Protein AF-A0A527GID2-F1 (afdb_monomer_lite)

pLDDT: mean 91.96, std 7.33, range [54.56, 98.31]

Foldseek 3Di:
DDPVPDPVPPDDALPDQPLVVLQVVVLVVQDPVCVVVVSGDDSSADVSVLVVCCVPPVVVSVPDPDDDDPVQVVCCVVPVDNDDDPVRVD

Secondary structure (DSSP, 8-state):
--TT--TT-----TT--TTHHHHHHHHHH--GGGGGGTT---TTSHHHHHHHHHHH-HHHHHH-S----HHHHHHHHHH------HHHH-

Structure (mmCIF, N/CA/C/O backbone):
data_AF-A0A527GID2-F1
#
_entry.id   AF-A0A527GID2-F1
#
loop_
_atom_site.group_PDB
_atom_site.id
_atom_site.type_symbol
_atom_site.label_atom_id
_atom_site.label_alt_id
_atom_site.label_comp_id
_atom_site.label_asym_id
_atom_site.label_entity_id
_atom_site.label_seq_id
_atom_site.pdbx_PDB_ins_code
_atom_site.Cartn_x
_atom_site.Cartn_y
_atom_site.Cartn_z
_atom_site.occupancy
_atom_site.B_iso_or_equiv
_atom_site.auth_seq_id
_atom_site.auth_comp_id
_atom_site.auth_asym_id
_atom_site.auth_atom_id
_atom_site.pdbx_PDB_model_num
ATOM 1 N N . VAL A 1 1 ? -1.218 -4.153 11.993 1.00 68.69 1 VAL A N 1
ATOM 2 C CA . VAL A 1 1 ? 0.111 -4.360 11.355 1.00 68.69 1 VAL A CA 1
ATOM 3 C C . VAL A 1 1 ? 1.259 -4.145 12.353 1.00 68.69 1 VAL A C 1
ATOM 5 O O . VAL A 1 1 ? 2.180 -3.361 12.169 1.00 68.69 1 VAL A O 1
ATOM 8 N N . SER A 1 2 ? 1.217 -4.905 13.436 1.00 78.12 2 SER A N 1
ATOM 9 C CA . SER A 1 2 ? 2.350 -5.261 14.282 1.00 78.12 2 SER A CA 1
ATOM 10 C C . SER A 1 2 ? 2.396 -6.782 14.219 1.00 78.12 2 SER A C 1
ATOM 12 O O . SER A 1 2 ? 1.333 -7.400 14.133 1.00 78.12 2 SER A O 1
ATOM 14 N N . ARG A 1 3 ? 3.575 -7.410 14.309 1.00 78.88 3 ARG A N 1
ATOM 15 C CA . ARG A 1 3 ? 3.642 -8.882 14.430 1.00 78.88 3 ARG A CA 1
ATOM 16 C C . ARG A 1 3 ? 2.929 -9.398 15.687 1.00 78.88 3 ARG A C 1
ATOM 18 O O . ARG A 1 3 ? 2.586 -10.565 15.756 1.00 78.88 3 ARG A O 1
ATOM 25 N N . SER A 1 4 ? 2.677 -8.518 16.658 1.00 81.81 4 SER A N 1
ATOM 26 C CA . SER A 1 4 ? 1.939 -8.820 17.885 1.00 81.81 4 SER A CA 1
ATOM 27 C C . SER A 1 4 ? 0.410 -8.832 17.729 1.00 81.81 4 SER A C 1
ATOM 29 O O . SER A 1 4 ? -0.276 -8.984 18.732 1.00 81.81 4 SER A O 1
ATOM 31 N N . GLY A 1 5 ? -0.141 -8.550 16.542 1.00 76.06 5 GLY A N 1
ATOM 32 C CA . GLY A 1 5 ? -1.596 -8.499 16.325 1.00 76.06 5 GLY A CA 1
ATOM 33 C C . GLY A 1 5 ? -2.310 -7.267 16.902 1.00 76.06 5 GLY A C 1
ATOM 34 O O . GLY A 1 5 ? -3.528 -7.179 16.827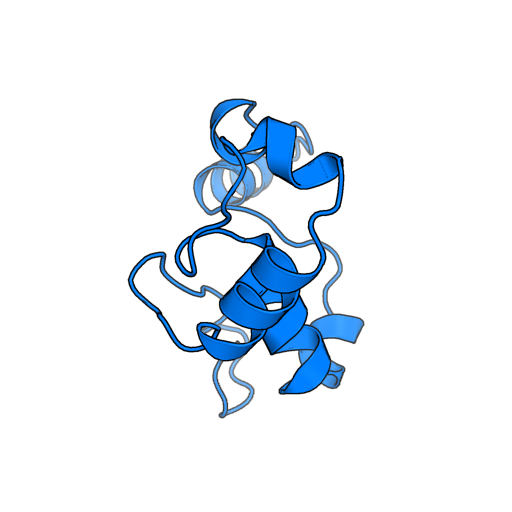 1.00 76.06 5 GLY A O 1
ATOM 35 N N . ASN A 1 6 ? -1.581 -6.287 17.447 1.00 85.12 6 ASN A N 1
ATOM 36 C CA . ASN A 1 6 ? -2.192 -5.067 17.986 1.00 85.12 6 ASN A CA 1
ATOM 37 C C . ASN A 1 6 ? -2.764 -4.191 16.848 1.00 85.12 6 ASN A C 1
ATOM 39 O O . ASN A 1 6 ? -2.010 -3.751 15.970 1.00 85.12 6 ASN A O 1
ATOM 43 N N . SER A 1 7 ? -4.075 -3.931 16.884 1.00 83.00 7 SER A N 1
ATOM 44 C CA . SER A 1 7 ? -4.816 -3.124 15.904 1.00 83.00 7 SER A CA 1
ATOM 45 C C . SER A 1 7 ? -4.410 -1.650 15.895 1.00 83.00 7 SER A C 1
ATOM 47 O O . SER A 1 7 ? -4.394 -1.044 14.829 1.00 83.00 7 SER A O 1
ATOM 49 N N . GLU A 1 8 ? -3.973 -1.107 17.034 1.00 87.00 8 GLU A N 1
ATOM 50 C CA . GLU A 1 8 ? -3.493 0.280 17.167 1.00 87.00 8 GLU A CA 1
ATOM 51 C C . GLU A 1 8 ? -2.145 0.508 16.471 1.00 87.00 8 GLU A C 1
ATOM 53 O O . GLU A 1 8 ? -1.684 1.634 16.304 1.00 87.00 8 GLU A O 1
ATOM 58 N N . ARG A 1 9 ? -1.476 -0.570 16.052 1.00 89.12 9 ARG A N 1
ATOM 59 C CA . ARG A 1 9 ? -0.236 -0.520 15.277 1.00 89.12 9 ARG A CA 1
ATOM 60 C C . ARG A 1 9 ? -0.532 -0.999 13.869 1.00 89.12 9 ARG A C 1
ATOM 62 O O . ARG A 1 9 ? -0.232 -2.138 13.529 1.00 89.12 9 ARG A O 1
ATOM 69 N N . ASN A 1 10 ? -1.184 -0.179 13.057 1.00 90.62 10 ASN A N 1
ATOM 70 C CA . ASN A 1 10 ? -1.629 -0.541 11.704 1.00 90.62 10 ASN A CA 1
ATOM 71 C C . ASN A 1 10 ? -0.957 0.257 10.575 1.00 90.62 10 ASN A C 1
ATOM 73 O O . ASN A 1 10 ? -1.269 0.017 9.416 1.00 90.62 10 ASN A O 1
ATOM 77 N N . ILE A 1 11 ? 0.017 1.110 10.897 1.00 93.12 11 ILE A N 1
ATOM 78 C CA . ILE A 1 11 ? 0.747 1.938 9.931 1.00 93.12 11 ILE A CA 1
ATOM 79 C C . ILE A 1 11 ? 2.115 1.311 9.629 1.00 93.12 11 ILE A C 1
ATOM 81 O O . ILE A 1 11 ? 2.869 0.990 10.550 1.00 93.12 11 ILE A O 1
ATOM 85 N N . ILE A 1 12 ? 2.457 1.176 8.343 1.00 94.25 12 ILE A N 1
ATOM 86 C CA . ILE A 1 12 ? 3.825 0.891 7.883 1.00 94.25 12 ILE A CA 1
ATOM 87 C C . ILE A 1 12 ? 4.416 2.191 7.325 1.00 94.25 12 ILE A C 1
ATOM 89 O O . ILE A 1 12 ? 4.003 2.661 6.269 1.00 94.25 12 ILE A O 1
ATOM 93 N N . VAL A 1 13 ? 5.394 2.772 8.022 1.00 94.12 13 VAL A N 1
ATOM 94 C CA . VAL A 1 13 ? 6.042 4.027 7.602 1.00 94.12 13 VAL A CA 1
ATOM 95 C C . VAL A 1 13 ? 6.862 3.843 6.316 1.00 94.12 13 VAL A C 1
ATOM 97 O O . VAL A 1 13 ? 7.323 2.741 6.024 1.00 94.12 13 VAL A O 1
ATOM 100 N N . TRP A 1 14 ? 7.062 4.911 5.536 1.00 93.44 14 TRP A N 1
ATOM 101 C CA . TRP A 1 14 ? 7.887 4.910 4.315 1.00 93.44 14 TRP A CA 1
ATOM 102 C C . TRP A 1 14 ? 9.282 4.300 4.548 1.00 93.44 14 TRP A C 1
ATOM 104 O O . TRP A 1 14 ? 9.662 3.401 3.812 1.00 93.44 14 TRP A O 1
ATOM 114 N N . MET A 1 15 ? 9.940 4.659 5.657 1.00 95.31 15 MET A N 1
ATOM 115 C CA . MET A 1 15 ? 11.277 4.187 6.055 1.00 95.31 15 MET A CA 1
ATOM 116 C C . MET A 1 15 ? 11.347 2.687 6.410 1.00 95.31 15 MET A C 1
ATOM 118 O O . MET A 1 15 ? 12.422 2.141 6.659 1.00 95.31 15 MET A O 1
ATOM 122 N N . ASP A 1 16 ? 10.208 1.995 6.480 1.00 95.62 16 ASP A N 1
ATOM 123 C CA . ASP A 1 16 ? 10.187 0.559 6.715 1.00 95.62 16 ASP A CA 1
ATOM 124 C C . ASP A 1 16 ? 10.482 -0.213 5.423 1.00 95.62 16 ASP A C 1
ATOM 126 O O . ASP A 1 16 ? 9.656 -0.303 4.515 1.00 95.62 16 ASP A O 1
ATOM 130 N N . HIS A 1 17 ? 11.667 -0.818 5.375 1.00 96.94 17 HIS A N 1
ATOM 131 C CA . HIS A 1 17 ? 12.158 -1.569 4.220 1.00 96.94 17 HIS A CA 1
ATOM 132 C C . HIS A 1 17 ? 11.916 -3.084 4.320 1.00 96.94 17 HIS A C 1
ATOM 134 O O . HIS A 1 17 ? 12.609 -3.870 3.672 1.00 96.94 17 HIS A O 1
ATOM 140 N N . ARG A 1 18 ? 10.931 -3.551 5.101 1.00 96.44 18 ARG A N 1
ATOM 141 C CA . ARG A 1 18 ? 10.647 -4.998 5.217 1.00 96.44 18 ARG A CA 1
ATOM 142 C C . ARG A 1 18 ? 10.284 -5.663 3.884 1.00 96.44 18 ARG A C 1
ATOM 144 O O . ARG A 1 18 ? 10.475 -6.866 3.738 1.00 96.44 18 ARG A O 1
ATOM 151 N N . ALA A 1 19 ? 9.785 -4.884 2.925 1.00 97.44 19 ALA A N 1
ATOM 152 C CA . ALA A 1 19 ? 9.298 -5.342 1.626 1.00 97.44 19 ALA A CA 1
ATOM 153 C C . ALA A 1 19 ? 10.366 -5.335 0.511 1.00 97.44 19 ALA A C 1
ATOM 155 O O . ALA A 1 19 ? 10.030 -5.329 -0.675 1.00 97.44 19 ALA A O 1
ATOM 156 N N . VAL A 1 20 ? 11.662 -5.313 0.847 1.00 98.12 20 VAL A N 1
ATOM 157 C CA . VAL A 1 20 ? 12.742 -5.258 -0.157 1.00 98.12 20 VAL A CA 1
ATOM 158 C C . VAL A 1 20 ? 12.718 -6.452 -1.118 1.00 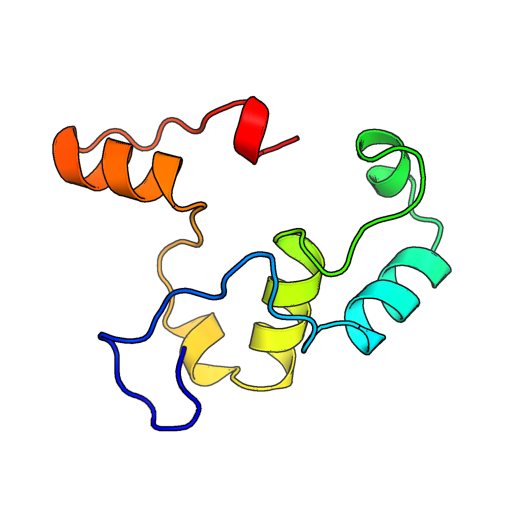98.12 20 VAL A C 1
ATOM 160 O O . VAL A 1 20 ? 12.930 -6.262 -2.314 1.00 98.12 20 VAL A O 1
ATOM 163 N N . GLU A 1 21 ? 12.426 -7.671 -0.655 1.00 98.12 21 GLU A N 1
ATOM 164 C CA . GLU A 1 21 ? 12.388 -8.825 -1.568 1.00 98.12 21 GLU A CA 1
ATOM 165 C C . GLU A 1 21 ? 11.181 -8.774 -2.513 1.00 98.12 21 GLU A C 1
ATOM 167 O O . GLU A 1 21 ? 11.315 -9.026 -3.710 1.00 98.12 21 GLU A O 1
ATOM 172 N N . GLN A 1 22 ? 10.019 -8.365 -2.007 1.00 98.31 22 GLN A N 1
ATOM 173 C CA . GLN A 1 22 ? 8.817 -8.120 -2.802 1.00 98.31 22 GLN A CA 1
ATOM 174 C C . GLN A 1 22 ? 9.073 -7.041 -3.857 1.00 98.31 22 GLN A C 1
ATOM 176 O O . GLN A 1 22 ? 8.747 -7.235 -5.025 1.00 98.31 22 GLN A O 1
ATOM 181 N N . THR A 1 23 ? 9.748 -5.956 -3.474 1.00 97.75 23 THR A N 1
ATOM 182 C CA . THR A 1 23 ? 10.160 -4.876 -4.383 1.00 97.75 23 THR A CA 1
ATOM 183 C C . THR A 1 23 ? 11.022 -5.414 -5.524 1.00 97.75 23 THR A C 1
ATOM 185 O O . THR A 1 23 ? 10.751 -5.145 -6.691 1.00 97.75 23 THR A O 1
ATOM 188 N N . ARG A 1 24 ? 12.039 -6.233 -5.217 1.00 97.81 24 ARG A N 1
ATOM 189 C CA . ARG A 1 24 ? 12.888 -6.844 -6.252 1.00 97.81 24 ARG A CA 1
ATOM 190 C C . ARG A 1 24 ? 12.099 -7.768 -7.173 1.00 97.81 24 ARG A C 1
ATOM 192 O O . ARG A 1 24 ? 12.341 -7.759 -8.373 1.00 97.81 24 ARG A O 1
ATOM 199 N N . ARG A 1 25 ? 11.176 -8.566 -6.631 1.00 97.62 25 ARG A N 1
ATOM 200 C CA . ARG A 1 25 ? 10.309 -9.451 -7.425 1.00 97.62 25 ARG A CA 1
ATOM 201 C C . ARG A 1 25 ? 9.415 -8.666 -8.378 1.00 97.62 25 ARG A C 1
ATOM 203 O O . ARG A 1 25 ? 9.338 -9.044 -9.540 1.00 97.62 25 ARG A O 1
ATOM 210 N N . ILE A 1 26 ? 8.815 -7.575 -7.907 1.00 96.62 26 ILE A N 1
ATOM 211 C CA . ILE A 1 26 ? 8.003 -6.677 -8.734 1.00 96.62 26 ILE A CA 1
ATOM 212 C C . ILE A 1 26 ? 8.868 -6.041 -9.828 1.00 96.62 26 ILE A C 1
ATOM 214 O O . ILE A 1 26 ? 8.531 -6.130 -10.996 1.00 96.62 26 ILE A O 1
ATOM 218 N N . ASN A 1 27 ? 10.036 -5.492 -9.496 1.00 97.00 27 ASN A N 1
ATOM 219 C CA . ASN A 1 27 ? 10.906 -4.878 -10.506 1.00 97.00 27 ASN A CA 1
ATOM 220 C C . ASN A 1 27 ? 11.426 -5.876 -11.555 1.00 97.00 27 ASN A C 1
ATOM 222 O O . ASN A 1 27 ? 11.678 -5.492 -12.693 1.00 97.00 27 ASN A O 1
ATOM 226 N N . ARG A 1 28 ? 11.564 -7.162 -11.203 1.00 97.31 28 ARG A N 1
ATOM 227 C CA . ARG A 1 28 ? 11.940 -8.222 -12.154 1.00 97.31 28 ARG A CA 1
ATOM 228 C C . ARG A 1 28 ? 10.824 -8.602 -13.128 1.00 97.31 28 ARG A C 1
ATOM 230 O O . ARG A 1 28 ? 11.140 -9.226 -14.135 1.00 97.31 28 ARG A O 1
ATOM 237 N N . SER A 1 29 ? 9.558 -8.283 -12.846 1.00 95.00 29 SER A N 1
ATOM 238 C CA . SER A 1 29 ? 8.457 -8.656 -13.741 1.00 95.00 29 SER A CA 1
ATOM 239 C C . SER A 1 29 ? 8.451 -7.835 -15.032 1.00 95.00 29 SER A C 1
ATOM 241 O O . SER A 1 29 ? 8.015 -8.339 -16.061 1.00 95.00 29 SER A O 1
ATOM 243 N N . GLY A 1 30 ? 8.954 -6.594 -14.992 1.00 92.38 30 GLY A N 1
ATOM 244 C CA . GLY A 1 30 ? 8.966 -5.701 -16.154 1.00 92.38 30 GLY A CA 1
ATOM 245 C C . GLY A 1 30 ? 7.567 -5.322 -16.651 1.00 92.38 30 GLY A C 1
ATOM 246 O O . GLY A 1 30 ? 7.407 -4.954 -17.812 1.00 92.38 30 GLY A O 1
ATOM 247 N N . GLU A 1 31 ? 6.552 -5.443 -15.792 1.00 94.44 31 GLU A N 1
ATOM 248 C CA . GLU A 1 31 ? 5.156 -5.187 -16.146 1.00 94.44 31 GLU A CA 1
ATOM 249 C C . GLU A 1 31 ? 4.938 -3.732 -16.569 1.00 94.44 31 GLU A C 1
ATOM 251 O O . GLU A 1 31 ? 5.491 -2.805 -15.973 1.00 94.44 31 GLU A O 1
ATOM 256 N N . ALA A 1 32 ? 4.061 -3.512 -17.554 1.00 93.81 32 ALA A N 1
ATOM 257 C CA . ALA A 1 32 ? 3.799 -2.182 -18.113 1.00 93.81 32 ALA A CA 1
ATOM 258 C C . ALA A 1 32 ? 3.308 -1.165 -17.066 1.00 93.81 32 ALA A C 1
ATOM 260 O O . ALA A 1 32 ? 3.494 0.039 -17.239 1.00 93.81 32 ALA A O 1
ATOM 261 N N . VAL A 1 33 ? 2.723 -1.642 -15.961 1.00 89.75 33 VAL A N 1
ATOM 262 C CA . VAL A 1 33 ? 2.313 -0.805 -14.825 1.00 89.75 33 VAL A CA 1
ATOM 263 C C . VAL A 1 33 ? 3.493 -0.067 -14.176 1.00 89.75 33 VAL A C 1
ATOM 265 O O . VAL A 1 33 ? 3.314 1.019 -13.635 1.00 89.75 33 VAL A O 1
ATOM 268 N N . LEU A 1 34 ? 4.722 -0.585 -14.282 1.00 93.50 34 LEU A N 1
ATOM 269 C CA . LEU A 1 34 ? 5.913 0.084 -13.751 1.00 93.50 34 LEU A CA 1
ATOM 270 C C . LEU A 1 34 ? 6.222 1.398 -14.477 1.00 93.50 34 LEU A C 1
ATOM 272 O O . LEU A 1 34 ? 6.872 2.271 -13.905 1.00 93.50 34 LEU A O 1
ATOM 276 N N . ASN A 1 35 ? 5.716 1.591 -15.698 1.00 93.25 35 ASN A N 1
ATOM 277 C CA . ASN A 1 35 ? 5.895 2.842 -16.435 1.00 93.25 35 ASN A CA 1
ATOM 278 C C . ASN A 1 35 ? 5.255 4.043 -15.721 1.00 93.25 35 ASN A C 1
ATOM 280 O O . ASN A 1 35 ? 5.720 5.164 -15.909 1.00 93.25 35 ASN A O 1
ATOM 284 N N . TYR A 1 36 ? 4.247 3.821 -14.869 1.00 89.19 36 TYR A N 1
ATOM 285 C CA . TYR A 1 36 ? 3.628 4.886 -14.073 1.00 89.19 36 TYR A CA 1
ATOM 286 C C . TYR A 1 36 ? 4.536 5.408 -12.950 1.00 89.19 36 TYR A C 1
ATOM 288 O O . TYR A 1 36 ? 4.355 6.538 -12.514 1.00 89.19 36 TYR A O 1
ATOM 296 N N . VAL A 1 37 ? 5.550 4.635 -12.540 1.00 90.19 37 VAL A N 1
ATOM 297 C CA . VAL A 1 37 ? 6.487 4.978 -11.451 1.00 90.19 37 VAL A CA 1
ATOM 298 C C . VAL A 1 37 ? 7.936 5.139 -11.934 1.00 90.19 37 VAL A C 1
ATOM 300 O O . VAL A 1 37 ? 8.880 5.010 -11.161 1.00 90.19 37 VAL A O 1
ATOM 303 N N . GLY A 1 38 ? 8.147 5.395 -13.229 1.00 90.94 38 GLY A N 1
ATOM 304 C CA . GLY A 1 38 ? 9.493 5.575 -13.796 1.00 90.94 38 GLY A CA 1
ATOM 305 C C . GLY A 1 38 ? 10.258 4.271 -14.057 1.00 90.94 38 GLY A C 1
ATOM 306 O O . GLY A 1 38 ? 11.483 4.281 -14.160 1.00 90.94 38 GLY A O 1
ATOM 307 N N . GLY A 1 39 ? 9.549 3.146 -14.170 1.00 92.94 39 GLY A N 1
ATOM 308 C CA . GLY A 1 39 ? 10.091 1.838 -14.550 1.00 92.94 39 GLY A CA 1
ATOM 309 C C . GLY A 1 39 ? 10.610 0.990 -13.387 1.00 92.94 39 GLY A C 1
ATOM 310 O O . GLY A 1 39 ? 10.873 -0.195 -13.579 1.00 92.94 39 GLY A O 1
ATOM 311 N N . VAL A 1 40 ? 10.736 1.557 -12.184 1.00 94.56 40 VAL A N 1
ATOM 312 C CA . VAL A 1 40 ? 11.229 0.859 -10.989 1.00 94.56 40 VAL A CA 1
ATOM 313 C C . VAL A 1 40 ? 10.445 1.319 -9.766 1.00 94.56 40 VAL A C 1
ATOM 315 O O . VAL A 1 40 ? 10.400 2.505 -9.459 1.00 94.56 40 VAL A O 1
ATOM 318 N N . ILE A 1 41 ? 9.869 0.373 -9.030 1.00 94.88 41 ILE A N 1
ATOM 319 C CA . ILE A 1 41 ? 9.166 0.640 -7.778 1.00 94.88 41 ILE A CA 1
ATOM 320 C C . ILE A 1 41 ? 10.135 0.636 -6.585 1.00 94.88 41 ILE A C 1
ATOM 322 O O . ILE A 1 41 ? 11.073 -0.169 -6.529 1.00 94.88 41 ILE A O 1
ATOM 326 N N . SER A 1 42 ? 9.899 1.530 -5.623 1.00 94.81 42 SER A N 1
ATOM 327 C CA . SER A 1 42 ? 10.676 1.674 -4.381 1.00 94.81 42 SER A CA 1
ATOM 328 C C . SER A 1 42 ? 10.074 0.837 -3.241 1.00 94.81 42 SER A C 1
ATOM 330 O O . SER A 1 42 ? 8.849 0.724 -3.168 1.00 94.81 42 SER A O 1
ATOM 332 N N . PRO A 1 43 ? 10.880 0.298 -2.299 1.00 95.50 43 PRO A N 1
ATOM 333 C CA . PRO A 1 43 ? 10.349 -0.368 -1.102 1.00 95.50 43 PRO A CA 1
ATOM 334 C C . PRO A 1 43 ? 9.549 0.567 -0.182 1.00 95.50 43 PRO A C 1
ATOM 336 O O . PRO A 1 43 ? 8.822 0.094 0.691 1.00 95.50 43 PRO A O 1
ATOM 339 N N . GLU A 1 44 ? 9.678 1.879 -0.366 1.00 94.81 44 GLU A N 1
ATOM 340 C CA . GLU A 1 44 ? 8.968 2.891 0.416 1.00 94.81 44 GLU A CA 1
ATOM 341 C C . GLU A 1 44 ? 7.496 3.031 -0.007 1.00 94.81 44 GLU A C 1
ATOM 343 O O . GLU A 1 44 ? 6.671 3.460 0.806 1.00 94.81 44 GLU A O 1
ATOM 348 N N . MET A 1 45 ? 7.168 2.613 -1.236 1.00 93.44 45 MET A N 1
ATOM 349 C CA . MET A 1 45 ? 5.836 2.694 -1.841 1.00 93.44 45 MET A CA 1
ATOM 350 C C . MET A 1 45 ? 4.865 1.647 -1.270 1.00 93.44 45 MET A C 1
ATOM 352 O O . MET A 1 45 ? 5.265 0.657 -0.651 1.00 93.44 45 MET A O 1
ATOM 356 N N . GLU A 1 46 ? 3.565 1.852 -1.490 1.00 93.94 46 GLU A N 1
ATOM 357 C CA . GLU A 1 46 ? 2.505 1.008 -0.925 1.00 93.94 46 GLU A CA 1
ATOM 358 C C . GLU A 1 46 ? 2.496 -0.417 -1.511 1.00 93.94 46 GLU A C 1
ATOM 360 O O . GLU A 1 46 ? 2.443 -1.397 -0.766 1.00 93.94 46 GLU A O 1
ATOM 365 N N . THR A 1 47 ? 2.623 -0.564 -2.835 1.00 94.44 47 THR A N 1
ATOM 366 C CA . THR A 1 47 ? 2.455 -1.865 -3.518 1.00 94.44 47 THR A CA 1
ATOM 367 C C . THR A 1 47 ? 3.369 -2.978 -2.971 1.00 94.44 47 THR A C 1
ATOM 369 O O . THR A 1 47 ? 2.857 -4.055 -2.644 1.00 94.44 47 THR A O 1
ATOM 372 N N . PRO A 1 48 ? 4.693 -2.778 -2.785 1.00 96.50 48 PRO A N 1
ATOM 373 C CA . PRO A 1 48 ? 5.539 -3.822 -2.208 1.00 96.50 48 PRO A CA 1
ATOM 374 C C . PRO A 1 48 ? 5.151 -4.174 -0.768 1.00 96.50 48 PRO A C 1
ATOM 376 O O . PRO A 1 48 ? 5.254 -5.336 -0.369 1.00 96.50 48 PRO A O 1
ATOM 379 N N . LYS A 1 49 ? 4.674 -3.197 0.013 1.00 96.44 49 LYS A N 1
ATOM 380 C CA . LYS A 1 49 ? 4.228 -3.401 1.399 1.00 96.44 49 LYS A CA 1
ATOM 381 C C . LYS A 1 49 ? 2.933 -4.198 1.467 1.00 96.44 49 LYS A C 1
ATOM 383 O O . LYS A 1 49 ? 2.811 -5.049 2.348 1.00 96.44 49 LYS A O 1
ATOM 388 N N . LEU A 1 50 ? 2.009 -3.983 0.531 1.00 96.62 50 LEU A N 1
ATOM 389 C CA . LEU A 1 50 ? 0.797 -4.794 0.405 1.00 96.62 50 LEU A CA 1
ATOM 390 C C . LEU A 1 50 ? 1.129 -6.240 0.044 1.00 96.62 50 LEU A C 1
ATOM 392 O O . LEU A 1 50 ? 0.618 -7.151 0.691 1.00 96.62 50 LEU A O 1
ATOM 396 N N . LEU A 1 51 ? 2.045 -6.460 -0.907 1.00 97.31 51 LEU A N 1
ATOM 397 C CA . LEU A 1 51 ? 2.510 -7.810 -1.231 1.00 97.31 51 LEU A CA 1
ATOM 398 C C . LEU A 1 51 ? 3.179 -8.472 -0.018 1.00 97.31 51 LEU A C 1
ATOM 400 O O . LEU A 1 51 ? 2.900 -9.628 0.294 1.00 97.31 51 LEU A O 1
ATOM 404 N N . TRP A 1 52 ? 4.008 -7.729 0.719 1.00 97.62 52 TRP A N 1
ATOM 405 C CA . TRP A 1 52 ? 4.612 -8.237 1.949 1.00 97.62 52 TRP A CA 1
ATOM 406 C C . TRP A 1 52 ? 3.546 -8.614 2.985 1.00 97.62 52 TRP A C 1
ATOM 408 O O . TRP A 1 52 ? 3.663 -9.663 3.618 1.00 97.62 52 TRP A O 1
ATOM 418 N N . LEU A 1 53 ? 2.503 -7.794 3.150 1.00 96.62 53 LEU A N 1
ATOM 419 C CA . LEU A 1 53 ? 1.415 -8.055 4.091 1.00 96.62 53 LEU A CA 1
ATOM 420 C C . LEU A 1 53 ? 0.617 -9.302 3.695 1.00 96.62 53 LEU A C 1
ATOM 422 O O . LEU A 1 53 ? 0.371 -10.140 4.557 1.00 96.62 53 LEU A O 1
ATOM 426 N N . ALA A 1 54 ? 0.282 -9.455 2.413 1.00 97.06 54 ALA A N 1
ATOM 427 C CA . ALA A 1 54 ? -0.411 -10.633 1.896 1.00 97.06 54 ALA A CA 1
ATOM 428 C C . ALA A 1 54 ? 0.386 -11.929 2.131 1.00 97.06 54 ALA A C 1
ATOM 430 O O . ALA A 1 54 ? -0.190 -12.955 2.480 1.00 97.06 54 ALA A O 1
ATOM 431 N N . GLU A 1 55 ? 1.714 -11.878 1.990 1.00 97.50 55 GLU A N 1
ATOM 432 C CA . GLU A 1 55 ? 2.587 -13.049 2.147 1.00 97.50 55 GLU A CA 1
ATOM 433 C C . GLU A 1 55 ? 2.936 -13.367 3.611 1.00 97.50 55 GLU A C 1
ATOM 435 O O . GLU A 1 55 ? 3.111 -14.532 3.960 1.00 97.50 55 GLU A O 1
ATOM 440 N N . ASN A 1 56 ? 3.067 -12.353 4.475 1.00 96.00 56 ASN A N 1
ATOM 441 C CA . ASN A 1 56 ? 3.592 -12.527 5.838 1.00 96.00 56 ASN A CA 1
ATOM 442 C C . ASN A 1 56 ? 2.524 -12.420 6.930 1.00 96.00 56 ASN A C 1
ATOM 444 O O . ASN A 1 56 ? 2.737 -12.922 8.031 1.00 96.00 56 ASN A O 1
ATOM 448 N N . LEU A 1 57 ? 1.415 -11.728 6.666 1.00 94.75 57 LEU A N 1
ATOM 449 C CA . LEU A 1 57 ? 0.307 -11.515 7.602 1.00 94.75 57 LEU A CA 1
ATOM 450 C C . LEU A 1 57 ? -1.048 -11.636 6.868 1.00 94.75 57 LEU A C 1
ATOM 452 O O . LEU A 1 57 ? -1.832 -10.680 6.878 1.00 94.75 57 LEU A O 1
ATOM 456 N N . PRO A 1 58 ? -1.346 -12.793 6.243 1.00 95.12 58 PRO A N 1
ATOM 457 C CA . PRO A 1 58 ? -2.530 -12.973 5.400 1.00 95.12 58 PRO A CA 1
ATOM 458 C C . PRO A 1 58 ? -3.840 -12.695 6.144 1.00 95.12 58 PRO A C 1
ATOM 460 O O . PRO A 1 58 ? -4.736 -12.080 5.579 1.00 95.12 58 PRO A O 1
ATOM 463 N N . ASP A 1 59 ? -3.942 -13.046 7.429 1.00 93.00 59 ASP A N 1
ATOM 464 C CA . ASP A 1 59 ? -5.142 -12.760 8.228 1.00 93.00 59 ASP A CA 1
ATOM 465 C C . ASP A 1 59 ? -5.380 -11.253 8.388 1.00 93.00 59 ASP A C 1
ATOM 467 O O . ASP A 1 59 ? -6.507 -10.778 8.283 1.00 93.00 59 ASP A O 1
ATOM 471 N N . THR A 1 60 ? -4.309 -10.475 8.592 1.00 91.94 60 THR A N 1
ATOM 472 C CA . THR A 1 60 ? -4.406 -9.008 8.649 1.00 91.94 60 THR A CA 1
ATOM 473 C C . THR A 1 60 ? -4.763 -8.426 7.285 1.00 91.94 60 THR A C 1
ATOM 475 O O . THR A 1 60 ? -5.543 -7.481 7.224 1.00 91.94 60 THR A O 1
ATOM 478 N N . PHE A 1 61 ? -4.202 -8.977 6.205 1.00 94.50 61 PHE A N 1
ATOM 479 C CA . PHE A 1 61 ? -4.512 -8.552 4.842 1.00 94.50 61 PHE A CA 1
ATOM 480 C C . PHE A 1 61 ? -5.988 -8.807 4.499 1.00 94.50 61 PHE A C 1
ATOM 482 O O . PHE A 1 61 ? -6.675 -7.903 4.040 1.00 94.50 61 PHE A O 1
ATOM 489 N N . ASN A 1 62 ? -6.492 -10.006 4.795 1.00 94.62 62 ASN A N 1
ATOM 490 C CA . ASN A 1 62 ? -7.862 -10.425 4.490 1.00 94.62 62 ASN A CA 1
ATOM 491 C C . ASN A 1 62 ? -8.916 -9.741 5.371 1.00 94.62 62 ASN A C 1
ATOM 493 O O . ASN A 1 62 ? -10.047 -9.550 4.935 1.00 94.62 62 ASN A O 1
ATOM 497 N N . ALA A 1 63 ? -8.567 -9.373 6.607 1.00 93.38 63 ALA A N 1
ATOM 498 C CA . ALA A 1 63 ? -9.463 -8.639 7.501 1.00 93.38 63 ALA A CA 1
ATOM 499 C C . ALA A 1 63 ? -9.539 -7.133 7.186 1.00 93.38 63 ALA A C 1
ATOM 501 O O . ALA A 1 63 ? -10.396 -6.435 7.7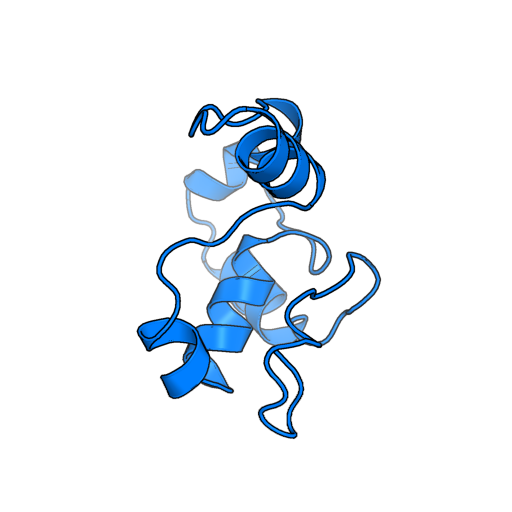33 1.00 93.38 63 ALA A O 1
ATOM 502 N N . ALA A 1 64 ? -8.637 -6.605 6.353 1.00 93.12 64 ALA A N 1
ATOM 503 C CA . ALA A 1 64 ? -8.621 -5.190 6.019 1.00 93.12 64 ALA A CA 1
ATOM 504 C C . ALA A 1 64 ? -9.799 -4.834 5.101 1.00 93.12 64 ALA A C 1
ATOM 506 O O . ALA A 1 64 ? -9.995 -5.437 4.050 1.00 93.12 64 ALA A O 1
ATOM 507 N N . TRP A 1 65 ? -10.561 -3.804 5.473 1.00 92.44 65 TRP A N 1
ATOM 508 C CA . TRP A 1 65 ? -11.589 -3.248 4.591 1.00 92.44 65 TRP A CA 1
ATOM 509 C C . TRP A 1 65 ? -10.978 -2.390 3.478 1.00 92.44 65 TRP A C 1
ATOM 511 O O . TRP A 1 65 ? -11.378 -2.497 2.321 1.00 92.44 65 TRP A O 1
ATOM 521 N N . GLN A 1 66 ? -10.010 -1.536 3.828 1.00 92.69 66 GLN A N 1
ATOM 522 C CA . GLN A 1 66 ? -9.316 -0.650 2.896 1.00 92.69 66 GLN A CA 1
ATOM 523 C C . GLN A 1 66 ? -7.860 -0.445 3.311 1.00 92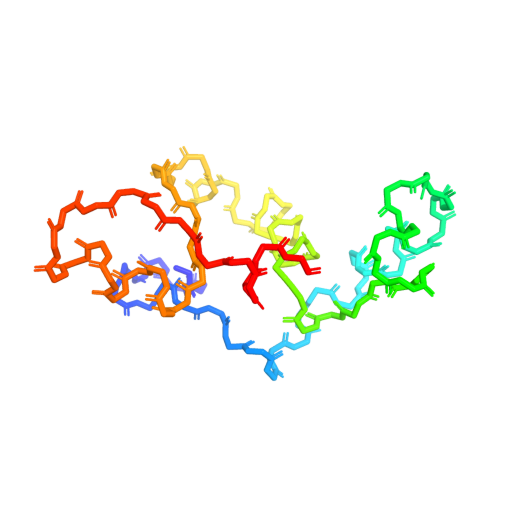.69 66 GLN A C 1
ATOM 525 O O . GLN A 1 66 ? -7.548 -0.368 4.501 1.00 92.69 66 GLN A O 1
ATOM 530 N N . PHE A 1 67 ? -6.999 -0.285 2.309 1.00 93.75 67 PHE A N 1
ATOM 531 C CA . PHE A 1 67 ? -5.648 0.239 2.468 1.00 93.75 67 PHE A CA 1
ATOM 532 C C . PHE A 1 67 ? -5.646 1.725 2.103 1.00 93.75 67 PHE A C 1
ATOM 534 O O . PHE A 1 67 ? -6.398 2.182 1.231 1.00 93.75 67 PHE A O 1
ATOM 541 N N . MET A 1 68 ? -4.913 2.512 2.880 1.00 93.38 68 MET A N 1
ATOM 542 C CA . MET A 1 68 ? -4.876 3.956 2.727 1.00 93.38 68 MET A CA 1
ATOM 543 C C . MET A 1 68 ? -3.491 4.472 3.058 1.00 93.38 68 MET A C 1
ATOM 545 O O . MET A 1 68 ? -2.934 4.129 4.105 1.00 93.38 68 MET A O 1
ATOM 549 N N . ASP A 1 69 ? -3.026 5.407 2.242 1.00 92.25 69 ASP A N 1
ATOM 550 C CA . ASP A 1 69 ? -1.990 6.323 2.667 1.00 92.25 69 ASP A CA 1
ATOM 551 C C . ASP A 1 69 ? -2.485 7.222 3.804 1.00 92.25 69 ASP A C 1
ATOM 553 O O . ASP A 1 69 ? -3.675 7.528 3.942 1.00 92.25 69 ASP A O 1
ATOM 557 N N . LEU A 1 70 ? -1.549 7.655 4.649 1.00 91.88 70 LEU A N 1
ATOM 558 C CA . LEU A 1 70 ? -1.855 8.435 5.846 1.00 91.88 70 LEU A CA 1
ATOM 559 C C . LEU A 1 70 ? -2.710 9.692 5.574 1.00 91.88 70 LEU A C 1
ATOM 561 O O . LEU A 1 70 ? -3.699 9.875 6.288 1.00 91.88 70 LEU A O 1
ATOM 565 N N . PRO A 1 71 ? -2.402 10.562 4.589 1.00 92.62 71 PRO A N 1
ATOM 566 C CA . PRO A 1 71 ? -3.240 11.734 4.325 1.00 92.62 71 PRO A CA 1
ATOM 567 C C . PRO A 1 71 ? -4.644 11.370 3.816 1.00 92.62 71 PRO A C 1
ATOM 569 O O . PRO A 1 71 ? -5.607 12.049 4.181 1.00 92.62 71 PRO A O 1
ATOM 572 N N . ASP A 1 72 ? -4.796 10.283 3.052 1.00 93.94 72 ASP A N 1
ATOM 573 C CA . ASP A 1 72 ? -6.110 9.813 2.597 1.00 93.94 72 ASP A CA 1
ATOM 574 C C . ASP A 1 72 ? -6.941 9.300 3.778 1.00 93.94 72 ASP A C 1
ATOM 576 O O . ASP A 1 72 ? -8.112 9.650 3.921 1.00 93.94 72 ASP A O 1
ATOM 580 N N . PHE A 1 73 ? -6.316 8.549 4.690 1.00 93.94 73 PHE A N 1
ATOM 581 C CA . PHE A 1 73 ? -6.961 8.099 5.921 1.00 93.94 73 PHE A CA 1
ATOM 582 C C . PHE A 1 73 ? -7.406 9.257 6.811 1.00 93.94 73 PHE A C 1
ATOM 584 O O . PHE A 1 73 ? -8.515 9.233 7.345 1.00 93.94 73 PHE A O 1
ATOM 591 N N . LEU A 1 74 ? -6.564 10.279 6.979 1.00 94.81 74 LEU A N 1
ATOM 592 C CA . LEU A 1 74 ? -6.916 11.458 7.769 1.00 94.81 74 LEU A CA 1
ATOM 593 C C . LEU A 1 74 ? -8.075 12.232 7.131 1.00 94.81 74 LEU A C 1
ATOM 595 O O . LEU A 1 74 ? -8.986 12.654 7.842 1.00 94.81 74 LEU A O 1
ATOM 599 N N . THR A 1 75 ? -8.083 12.351 5.802 1.00 95.75 75 THR A N 1
ATOM 600 C CA . THR A 1 75 ? -9.175 12.985 5.052 1.00 95.75 75 THR A CA 1
ATOM 601 C C . THR A 1 75 ? -10.478 12.209 5.214 1.00 95.75 75 THR A C 1
ATOM 603 O O . THR A 1 75 ? -11.501 12.798 5.570 1.00 95.75 75 THR A O 1
ATOM 606 N N . TRP A 1 76 ? -10.449 10.887 5.033 1.00 96.31 76 TRP A N 1
ATOM 607 C CA . TRP A 1 76 ? -11.611 10.027 5.249 1.00 96.31 76 TRP A CA 1
ATOM 608 C C . TRP A 1 76 ? -12.115 10.109 6.690 1.00 96.31 76 TRP A C 1
ATOM 610 O O . TRP A 1 76 ? -13.303 10.323 6.915 1.00 96.31 76 TRP A O 1
ATOM 620 N N . ARG A 1 77 ? -11.221 10.023 7.681 1.00 95.00 77 ARG A N 1
ATOM 621 C CA . ARG A 1 77 ? -11.591 10.105 9.100 1.00 95.00 77 ARG A CA 1
ATOM 622 C C . ARG A 1 77 ? -12.260 11.444 9.433 1.00 95.00 77 ARG A C 1
ATOM 624 O O . ARG A 1 77 ? -13.169 11.476 10.255 1.00 95.00 77 ARG A O 1
ATOM 631 N N . ALA A 1 78 ? -11.811 12.538 8.819 1.00 97.25 78 ALA A N 1
ATOM 632 C CA . ALA A 1 78 ? -12.343 13.874 9.071 1.00 97.25 78 ALA A CA 1
ATOM 633 C C . ALA A 1 78 ? -13.653 14.170 8.322 1.00 97.25 78 ALA A C 1
ATOM 635 O O . ALA A 1 78 ? -14.465 14.95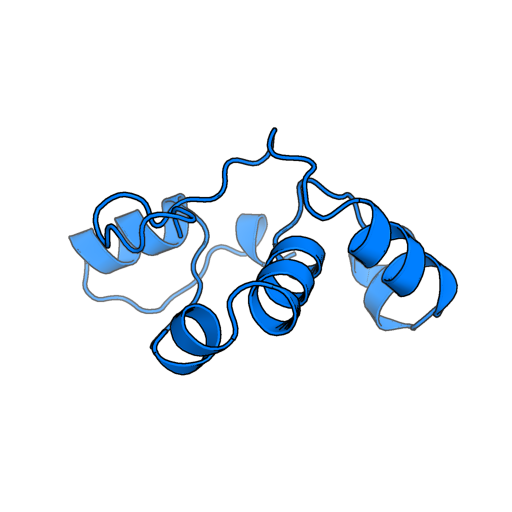2 8.809 1.00 97.25 78 ALA A O 1
ATOM 636 N N . THR A 1 79 ? -13.854 13.585 7.137 1.00 97.25 79 THR A N 1
ATOM 637 C CA . THR A 1 79 ? -14.915 14.014 6.203 1.00 97.25 79 THR A CA 1
ATOM 638 C C . THR A 1 79 ? -15.896 12.915 5.800 1.00 97.25 79 THR A C 1
ATOM 640 O O . THR A 1 79 ? -16.940 13.210 5.228 1.00 97.25 79 THR A O 1
ATOM 643 N N . GLY A 1 80 ? -15.564 11.646 6.035 1.00 96.19 80 GLY A N 1
ATOM 644 C CA . GLY A 1 80 ? -16.274 10.488 5.490 1.00 96.19 80 GLY A CA 1
ATOM 645 C C . GLY A 1 80 ? -16.063 10.261 3.986 1.00 96.19 80 GLY A C 1
ATOM 646 O O . GLY A 1 80 ? -16.562 9.273 3.450 1.00 96.19 80 GLY A O 1
ATOM 647 N N . SER A 1 81 ? -15.326 11.135 3.292 1.00 95.31 81 SER A N 1
ATOM 648 C CA . SER A 1 81 ? -15.065 11.008 1.857 1.00 95.31 81 SER A CA 1
ATOM 649 C C . SER A 1 81 ? -14.084 9.877 1.561 1.00 95.31 81 SER A C 1
ATOM 651 O O . SER A 1 81 ? -13.059 9.744 2.224 1.00 95.31 81 SER A O 1
ATOM 653 N N . LEU A 1 82 ? -14.377 9.087 0.527 1.00 94.06 82 LEU A N 1
ATOM 654 C CA . LEU A 1 82 ? -13.482 8.047 0.006 1.00 94.06 82 LEU A CA 1
ATOM 655 C C . LEU A 1 82 ? -12.553 8.552 -1.111 1.00 94.06 82 LEU A C 1
ATOM 657 O O . LEU A 1 82 ? -11.809 7.755 -1.685 1.00 94.06 82 LEU A O 1
ATOM 661 N N . ALA A 1 83 ? -12.608 9.847 -1.437 1.00 92.44 83 ALA A N 1
ATOM 662 C CA . ALA A 1 83 ? -11.728 10.453 -2.430 1.00 92.44 83 ALA A CA 1
ATOM 663 C C . ALA A 1 83 ? -10.253 10.291 -2.029 1.00 92.44 83 ALA A C 1
ATOM 665 O O . ALA A 1 83 ? -9.911 10.421 -0.854 1.00 92.44 83 ALA A O 1
ATOM 666 N N . ARG A 1 84 ? -9.394 10.015 -3.017 1.00 89.69 84 ARG A N 1
ATOM 667 C CA . ARG A 1 84 ? -7.952 9.800 -2.836 1.00 89.69 84 ARG A CA 1
ATOM 668 C C . ARG A 1 84 ? -7.155 10.886 -3.530 1.00 89.69 84 ARG A C 1
ATOM 670 O O . ARG A 1 84 ? -7.548 11.350 -4.602 1.00 89.69 84 ARG A O 1
ATOM 677 N N . SER A 1 85 ? -6.057 11.293 -2.909 1.00 85.94 85 SER A N 1
ATOM 678 C CA . SER A 1 85 ? -5.141 12.248 -3.515 1.00 85.94 85 SER A CA 1
ATOM 679 C C . SER A 1 85 ? -4.430 11.619 -4.712 1.00 85.94 85 SER A C 1
ATOM 681 O O . SER A 1 85 ? -4.004 10.468 -4.676 1.00 85.94 85 SER A O 1
ATOM 683 N N . VAL A 1 86 ? -4.253 12.395 -5.781 1.00 84.50 86 VAL A N 1
ATOM 684 C CA . VAL A 1 86 ? -3.404 11.964 -6.900 1.00 84.50 86 VAL A CA 1
ATOM 685 C C . VAL A 1 86 ? -1.966 11.779 -6.412 1.00 84.50 86 VAL A C 1
ATOM 687 O O . VAL A 1 86 ? -1.335 10.802 -6.776 1.00 84.50 86 VAL A O 1
ATOM 690 N N . CYS A 1 87 ? -1.485 12.641 -5.508 1.00 78.31 87 CYS A N 1
ATOM 691 C CA . CYS A 1 87 ? -0.114 12.579 -4.994 1.00 78.31 87 CYS A CA 1
ATOM 692 C C . CYS A 1 87 ? 0.210 11.314 -4.178 1.00 78.31 87 CYS A C 1
ATOM 694 O O . CYS A 1 87 ? 1.384 11.070 -3.928 1.00 78.31 87 CYS A O 1
ATOM 696 N N . THR A 1 88 ? -0.797 10.580 -3.691 1.00 76.38 88 THR A N 1
ATOM 697 C CA . THR A 1 88 ? -0.621 9.309 -2.960 1.00 76.38 88 THR A CA 1
ATOM 698 C C . THR A 1 88 ? -0.836 8.091 -3.851 1.00 76.38 88 THR A C 1
ATOM 700 O O . THR A 1 88 ? -0.192 7.065 -3.673 1.00 76.38 88 THR A O 1
ATOM 703 N N . VAL A 1 89 ? -1.736 8.202 -4.830 1.00 67.94 89 VAL A N 1
ATOM 704 C CA . VAL A 1 89 ? -2.117 7.095 -5.719 1.00 67.94 89 VAL A CA 1
ATOM 705 C C . VAL A 1 89 ? -1.134 6.861 -6.873 1.00 67.94 89 VAL A C 1
ATOM 707 O O . VAL A 1 89 ? -1.071 5.737 -7.372 1.00 67.94 89 VAL A O 1
A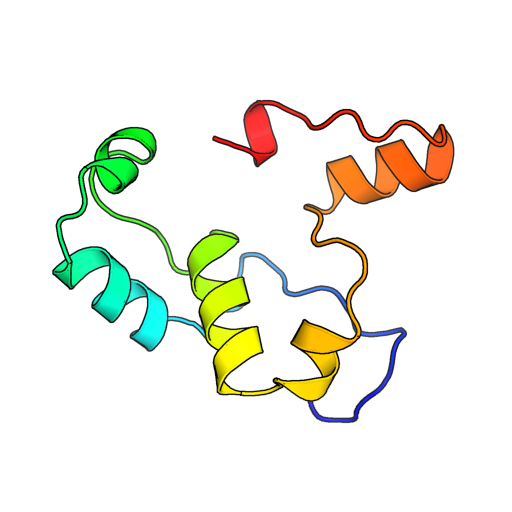TOM 710 N N . THR A 1 90 ? -0.413 7.892 -7.327 1.00 54.56 90 THR A N 1
ATOM 711 C CA . THR A 1 90 ? 0.531 7.814 -8.464 1.00 54.56 90 THR A CA 1
ATOM 712 C C . THR A 1 90 ? 1.976 7.807 -8.004 1.00 54.56 90 THR A C 1
ATOM 714 O O . THR A 1 90 ? 2.736 6.936 -8.480 1.00 54.56 90 THR A O 1
#

Sequence (90 aa):
VSRSGNSERNIIVWMDHRAVEQTRRINRSGEAVLNYVGGVISPEMETPKLLWLAENLPDTFNAAWQFMDLPDFLTWRATGSLARSVCTVT

Radius of gyration: 13.91 Å; chains: 1; bounding box: 29×27×36 Å